Protein AF-A0A0Q5GS58-F1 (afdb_monomer)

Sequence (92 aa):
MIMLQRTEYDADPAVPPCVDVVVVQAVGDRHALVYIPPIKGSAPTVEVYAEASEAEDRAARLCEAE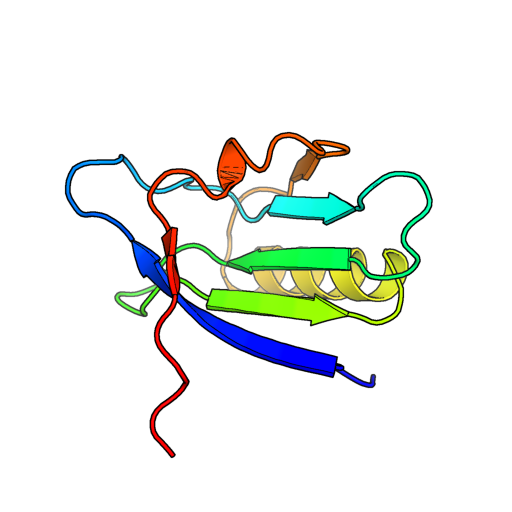GLPPYQVSADHSGEWMTGLIVRPATS

pLDDT: mean 72.01, std 13.73, range [40.09, 91.62]

Nearest PDB structures (foldseek):
  3p6a-assembly1_A  TM=5.424E-01  e=6.452E-01  Homo sapiens
  1x86-assembly2_C  TM=5.284E-01  e=6.074E-01  Homo sapiens
  1jne-assembly1_A  TM=3.453E-01  e=3.323E-01  Drosophila melanogaster
  4d0n-assembly1_B  TM=4.696E-01  e=1.799E+00  Homo sapiens
  4k2x-assembly1_A  TM=4.041E-01  e=2.744E+00  Streptomyces rimosus subsp. rimosus ATCC 10970

Secondary structure (DSSP, 8-state):
--EEEEEEEEEPTTSPPP-S-EEEE-TT-S-EEEEE---TTPPPEEEEESSHHHHHHHHHHHHHHHTPPPPEEE--SS-GGGTTEEEE----

Foldseek 3Di:
DDFPDKWFWAFQPVDDAPQAWEWEDAVPQQKIWTWDPQAPNDGIIIIIDRHSVVNQVVRQVVCVVRVHPRYYYDNDPPCPNVVRTHTDGPDD

Radius of gyration: 12.43 Å; Cα contacts (8 Å, |Δi|>4): 181; chains: 1; bounding box: 28×26×28 Å

Solvent-accessible surface area (backbone atoms only — not comparable to full-atom values): 5273 Å² total; per-residue (Å²): 137,71,72,74,46,76,45,40,24,46,71,35,89,90,43,84,73,64,88,55,37,34,32,36,37,38,86,93,53,59,45,10,34,28,41,38,43,60,58,98,84,43,69,28,36,36,40,32,22,65,35,47,69,61,23,49,56,48,42,51,52,48,19,64,76,69,73,49,68,79,54,46,81,39,70,63,77,81,49,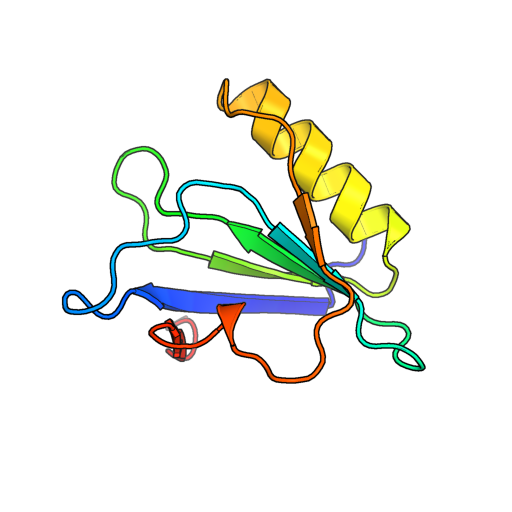67,88,49,64,46,54,43,84,42,82,70,79,126

Structure (mmCIF, N/CA/C/O backbone):
data_AF-A0A0Q5GS58-F1
#
_entry.id   AF-A0A0Q5GS58-F1
#
loop_
_atom_site.group_PDB
_atom_site.id
_atom_site.type_symbol
_atom_site.label_atom_id
_atom_site.label_alt_id
_atom_site.label_comp_id
_atom_site.label_asym_id
_atom_site.label_entity_id
_atom_site.label_seq_id
_atom_site.pdbx_PDB_ins_code
_atom_site.Cartn_x
_atom_site.Cartn_y
_atom_site.Cartn_z
_atom_site.occupancy
_atom_site.B_iso_or_equiv
_atom_site.auth_seq_id
_atom_site.auth_comp_id
_atom_site.auth_asym_id
_atom_site.auth_atom_id
_atom_site.pdbx_PDB_model_num
ATOM 1 N N . MET A 1 1 ? 8.308 14.568 -9.620 1.00 50.12 1 MET A N 1
ATOM 2 C CA . MET A 1 1 ? 7.592 13.399 -9.088 1.00 50.12 1 MET A CA 1
ATOM 3 C C . MET A 1 1 ? 6.330 13.239 -9.914 1.00 50.12 1 MET A C 1
ATOM 5 O O . MET A 1 1 ? 5.459 14.098 -9.818 1.00 50.12 1 MET A O 1
ATOM 9 N N . ILE A 1 2 ? 6.292 12.263 -10.822 1.00 52.72 2 ILE A N 1
ATOM 10 C CA . ILE A 1 2 ? 5.146 12.046 -11.722 1.00 52.72 2 ILE A CA 1
ATOM 11 C C . ILE A 1 2 ? 4.422 10.799 -11.217 1.00 52.72 2 ILE A C 1
ATOM 13 O O . ILE A 1 2 ? 4.787 9.678 -11.544 1.00 52.72 2 ILE A O 1
ATOM 17 N N . MET A 1 3 ? 3.410 11.007 -10.376 1.00 55.31 3 MET A N 1
ATOM 18 C CA . MET A 1 3 ? 2.463 9.949 -10.027 1.00 55.31 3 MET A CA 1
ATOM 19 C C . MET A 1 3 ? 1.615 9.660 -11.268 1.00 55.31 3 MET A C 1
ATOM 21 O O . MET A 1 3 ? 1.009 10.581 -11.819 1.00 55.31 3 MET A O 1
ATOM 25 N N . LEU A 1 4 ? 1.601 8.409 -11.728 1.00 58.94 4 LEU A N 1
ATOM 26 C CA . LEU A 1 4 ? 0.954 8.040 -12.991 1.00 58.94 4 LEU A CA 1
ATOM 27 C C . LEU A 1 4 ? -0.561 7.936 -12.843 1.00 58.94 4 LEU A C 1
ATOM 29 O O . LEU A 1 4 ? -1.297 8.335 -13.742 1.00 58.94 4 LEU A O 1
ATOM 33 N N . GLN A 1 5 ? -1.028 7.431 -11.703 1.00 64.56 5 GLN A N 1
ATOM 34 C CA . GLN A 1 5 ? -2.447 7.346 -11.395 1.00 64.56 5 GLN A CA 1
ATOM 35 C C . GLN A 1 5 ? -2.645 7.160 -9.889 1.00 64.56 5 GLN A C 1
ATOM 37 O O . GLN A 1 5 ? -1.920 6.398 -9.250 1.00 64.56 5 GLN A O 1
ATOM 42 N N . ARG A 1 6 ? -3.646 7.841 -9.326 1.00 62.94 6 ARG A N 1
ATOM 43 C CA . ARG A 1 6 ? -4.179 7.531 -7.997 1.00 62.94 6 ARG A CA 1
ATOM 44 C C . ARG A 1 6 ? -5.500 6.824 -8.208 1.00 62.94 6 ARG A C 1
ATOM 46 O O . ARG A 1 6 ? -6.405 7.393 -8.815 1.00 62.94 6 ARG A O 1
ATOM 53 N N . THR A 1 7 ? -5.585 5.596 -7.729 1.00 60.62 7 THR A N 1
ATOM 54 C CA . THR A 1 7 ? -6.830 4.840 -7.725 1.00 60.62 7 THR A CA 1
ATOM 55 C C . THR A 1 7 ? -7.210 4.655 -6.264 1.00 60.62 7 THR A C 1
ATOM 57 O O . THR A 1 7 ? -6.421 4.176 -5.450 1.00 60.62 7 THR A O 1
ATOM 60 N N . GLU A 1 8 ? -8.396 5.124 -5.902 1.00 58.84 8 GLU A N 1
ATOM 61 C CA . GLU A 1 8 ? -8.923 4.961 -4.553 1.00 58.84 8 GLU A CA 1
ATOM 62 C C . GLU A 1 8 ? -9.577 3.583 -4.461 1.00 58.84 8 GLU A C 1
ATOM 64 O O . GLU A 1 8 ? -10.300 3.154 -5.366 1.00 58.84 8 GLU A O 1
ATOM 69 N N . TYR A 1 9 ? -9.271 2.866 -3.387 1.00 60.81 9 TYR A N 1
ATOM 70 C CA . TYR A 1 9 ? -9.804 1.532 -3.156 1.00 60.81 9 TYR A CA 1
ATOM 71 C C . TYR A 1 9 ? -10.571 1.559 -1.848 1.00 60.81 9 TYR A C 1
ATOM 73 O O . TYR A 1 9 ? -10.041 2.006 -0.837 1.00 60.81 9 TYR A O 1
ATOM 81 N N . ASP A 1 10 ? -11.805 1.065 -1.854 1.00 54.66 10 ASP A N 1
ATOM 82 C CA . ASP A 1 10 ? -12.502 0.756 -0.609 1.00 54.66 10 ASP A CA 1
ATOM 83 C C . ASP A 1 10 ? -11.970 -0.585 -0.083 1.00 54.66 10 ASP A C 1
ATOM 85 O O . ASP A 1 10 ? -11.759 -1.524 -0.856 1.00 54.66 10 ASP A O 1
ATOM 89 N N . ALA A 1 11 ? -11.748 -0.680 1.228 1.00 53.44 11 ALA A N 1
ATOM 90 C CA . ALA A 1 11 ? -11.444 -1.955 1.863 1.00 53.44 11 ALA A CA 1
ATOM 91 C C . ALA A 1 11 ? -12.747 -2.743 2.017 1.00 53.44 11 ALA A C 1
ATOM 93 O O . ALA A 1 11 ? -13.748 -2.216 2.507 1.00 53.44 11 ALA A O 1
ATOM 94 N N . ASP A 1 12 ? -12.728 -4.007 1.612 1.00 57.75 12 ASP A N 1
ATOM 95 C CA . ASP A 1 12 ? -13.778 -4.968 1.895 1.00 57.75 12 ASP A CA 1
ATOM 96 C C . ASP A 1 12 ? -13.897 -5.088 3.421 1.00 57.75 12 ASP A C 1
ATOM 98 O O . ASP A 1 12 ? -12.940 -5.511 4.074 1.00 57.75 12 ASP A O 1
ATOM 102 N N . PRO A 1 13 ? -15.048 -4.731 4.018 1.00 56.38 13 PRO A N 1
ATOM 103 C CA . PRO A 1 13 ? -15.227 -4.797 5.464 1.00 56.38 13 PRO A CA 1
ATOM 104 C C . PRO A 1 13 ? -15.113 -6.225 6.023 1.00 56.38 13 PRO A C 1
ATOM 106 O O . PRO A 1 13 ? -14.999 -6.387 7.239 1.00 56.38 13 PRO A O 1
ATOM 109 N N . ALA A 1 14 ? -15.163 -7.258 5.174 1.00 54.47 14 ALA A N 1
ATOM 110 C CA . ALA A 1 14 ? -14.954 -8.650 5.557 1.00 54.47 14 ALA A CA 1
ATOM 111 C C . ALA A 1 14 ? -13.470 -9.052 5.641 1.00 54.47 14 ALA A C 1
ATOM 113 O O . ALA A 1 14 ? -13.165 -10.092 6.231 1.00 54.47 14 ALA A O 1
ATOM 114 N N . VAL A 1 15 ? -12.552 -8.256 5.081 1.00 53.78 15 VAL A N 1
ATOM 115 C CA . VAL A 1 15 ? -11.108 -8.517 5.102 1.00 53.78 15 VAL A CA 1
ATOM 116 C C . VAL A 1 15 ? -10.444 -7.544 6.080 1.00 53.78 15 VAL A C 1
ATOM 118 O O . VAL A 1 15 ? -10.623 -6.332 5.956 1.00 53.78 15 VAL A O 1
ATOM 121 N N . PRO A 1 16 ? -9.682 -8.027 7.080 1.00 53.84 16 PRO A N 1
ATOM 122 C CA . PRO A 1 16 ? -8.951 -7.129 7.961 1.00 53.84 16 PRO A CA 1
ATOM 123 C C . PRO A 1 16 ? -7.973 -6.294 7.120 1.00 53.84 16 PRO A C 1
ATOM 125 O O . PRO A 1 16 ? -7.210 -6.874 6.344 1.00 53.84 16 PRO A O 1
ATOM 128 N N . PRO A 1 17 ? -7.988 -4.953 7.237 1.00 56.72 17 PRO A N 1
ATOM 129 C CA . PRO A 1 17 ? -7.117 -4.115 6.431 1.00 56.72 17 PRO A CA 1
ATOM 130 C C . PRO A 1 17 ? -5.663 -4.477 6.722 1.00 56.72 17 PRO A C 1
ATOM 132 O O . PRO A 1 17 ? -5.290 -4.680 7.882 1.00 56.72 17 PRO A O 1
ATOM 135 N N . CYS A 1 18 ? -4.826 -4.510 5.683 1.00 57.38 18 CYS A N 1
ATOM 136 C CA . CYS A 1 18 ? -3.387 -4.427 5.893 1.00 57.38 18 CYS A CA 1
ATOM 137 C C . CYS A 1 18 ? -3.133 -3.167 6.730 1.00 57.38 18 CYS A C 1
ATOM 139 O O .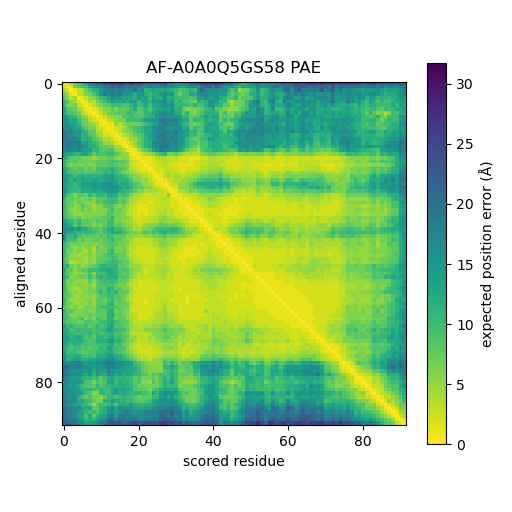 CYS A 1 18 ? -3.558 -2.079 6.348 1.00 57.38 18 CYS A O 1
ATOM 141 N N . VAL A 1 19 ? -2.530 -3.330 7.908 1.00 65.38 19 VAL A N 1
ATOM 142 C CA . VAL A 1 19 ? -2.231 -2.219 8.830 1.00 65.38 19 VAL A CA 1
ATOM 143 C C . VAL A 1 19 ? -0.962 -1.469 8.435 1.00 65.38 19 VAL A C 1
ATOM 145 O O . VAL A 1 19 ? -0.715 -0.368 8.922 1.00 65.38 19 VAL A O 1
ATOM 148 N N . ASP A 1 20 ? -0.189 -2.057 7.526 1.00 75.75 20 ASP A N 1
ATOM 149 C CA . ASP A 1 20 ? 1.096 -1.554 7.083 1.00 75.75 20 ASP A CA 1
ATOM 150 C C . ASP A 1 20 ? 0.982 -0.911 5.698 1.00 75.75 20 ASP A C 1
ATOM 152 O O . ASP A 1 20 ? 0.199 -1.334 4.843 1.00 75.75 20 ASP A O 1
ATOM 156 N N . VAL A 1 21 ? 1.800 0.117 5.476 1.00 82.44 21 VAL A N 1
ATOM 157 C CA . VAL A 1 21 ? 2.061 0.642 4.134 1.00 82.44 21 VAL A CA 1
ATOM 158 C C . VAL A 1 21 ? 2.857 -0.415 3.372 1.00 82.44 21 VAL A C 1
ATOM 160 O O . VAL A 1 21 ? 3.882 -0.895 3.864 1.00 82.44 21 VAL A O 1
ATOM 163 N N . VAL A 1 22 ? 2.407 -0.768 2.169 1.00 85.19 22 VAL A N 1
ATOM 164 C CA . VAL A 1 22 ? 3.058 -1.798 1.348 1.00 85.19 22 VAL A CA 1
ATOM 165 C C . VAL A 1 22 ? 3.471 -1.200 0.015 1.00 85.19 22 VAL A C 1
ATOM 167 O O . VAL A 1 22 ? 2.657 -0.599 -0.683 1.00 85.19 22 VAL A O 1
ATOM 170 N N . VAL A 1 23 ? 4.735 -1.385 -0.348 1.00 84.69 23 VAL A N 1
ATOM 171 C CA . VAL A 1 23 ? 5.254 -1.094 -1.683 1.00 84.69 23 VAL A CA 1
ATOM 172 C C . VAL A 1 23 ? 5.283 -2.391 -2.468 1.00 84.69 23 VAL A C 1
ATOM 174 O O . VAL A 1 23 ? 5.868 -3.379 -2.023 1.00 84.69 23 VAL A O 1
ATOM 177 N N . VAL A 1 24 ? 4.658 -2.390 -3.638 1.00 83.19 24 VAL A N 1
ATOM 178 C CA . VAL A 1 24 ? 4.582 -3.558 -4.509 1.00 83.19 24 VAL A CA 1
ATOM 179 C C . VAL A 1 24 ? 5.236 -3.256 -5.838 1.00 83.19 24 VAL A C 1
ATOM 181 O O . VAL A 1 24 ? 4.842 -2.328 -6.542 1.00 83.19 24 VAL A O 1
ATOM 184 N N . GLN A 1 25 ? 6.216 -4.080 -6.189 1.00 78.50 25 GLN A N 1
ATOM 185 C CA . GLN A 1 25 ? 6.883 -4.037 -7.481 1.00 78.50 25 GLN A CA 1
ATOM 186 C C . GLN A 1 25 ? 6.744 -5.402 -8.152 1.00 78.50 25 GLN A C 1
ATOM 188 O O . GLN A 1 25 ? 7.324 -6.390 -7.701 1.00 78.50 25 GLN A O 1
ATOM 193 N N . ALA A 1 26 ? 5.991 -5.458 -9.250 1.00 69.69 26 ALA A N 1
ATOM 194 C CA . ALA A 1 26 ? 5.923 -6.666 -10.059 1.00 69.69 26 ALA A CA 1
ATOM 195 C C . ALA A 1 26 ? 7.262 -6.871 -10.793 1.00 69.69 26 ALA A C 1
ATOM 197 O O . ALA A 1 26 ? 7.761 -5.971 -11.468 1.00 69.69 26 ALA A O 1
ATOM 198 N N . VAL A 1 27 ? 7.851 -8.065 -10.694 1.00 68.19 27 VAL A N 1
ATOM 199 C CA . VAL A 1 27 ? 9.085 -8.430 -11.406 1.00 68.19 27 VAL A CA 1
ATOM 200 C C . VAL A 1 27 ? 8.889 -8.273 -12.916 1.00 68.19 27 VAL A C 1
ATOM 202 O O . VAL A 1 27 ? 8.051 -8.928 -13.533 1.00 68.19 27 VAL A O 1
ATOM 205 N N . GLY A 1 28 ? 9.701 -7.411 -13.525 1.00 67.38 28 GLY A N 1
ATOM 206 C CA . GLY A 1 28 ? 9.640 -7.117 -14.958 1.00 67.38 28 GLY A CA 1
ATOM 207 C C . GLY A 1 28 ? 8.681 -5.986 -15.336 1.00 67.38 28 GLY A C 1
ATOM 208 O O . GLY A 1 28 ? 8.697 -5.569 -16.494 1.00 67.38 28 GLY A O 1
ATOM 209 N N . ASP A 1 29 ? 7.913 -5.449 -14.385 1.00 71.50 29 ASP A N 1
ATOM 210 C CA . ASP A 1 29 ? 7.229 -4.168 -14.540 1.00 71.50 29 ASP A CA 1
ATOM 211 C C . ASP A 1 29 ? 8.146 -3.033 -14.056 1.00 71.50 29 ASP A C 1
ATOM 213 O O . ASP A 1 29 ? 8.953 -3.198 -13.137 1.00 71.50 29 ASP A O 1
ATOM 217 N N . ARG A 1 30 ? 8.067 -1.874 -14.714 1.00 74.75 30 ARG A N 1
ATOM 218 C CA . ARG A 1 30 ? 8.757 -0.667 -14.237 1.00 74.75 30 ARG A CA 1
ATOM 219 C C . ARG A 1 30 ? 7.957 0.028 -13.148 1.00 74.75 30 ARG A C 1
ATOM 221 O O . ARG A 1 30 ? 8.552 0.653 -12.274 1.00 74.75 30 ARG A O 1
ATOM 228 N N . HIS A 1 31 ? 6.637 -0.107 -13.202 1.00 81.19 31 HIS A N 1
ATOM 229 C CA . HIS A 1 31 ? 5.742 0.561 -12.285 1.00 81.19 31 HIS A CA 1
ATOM 230 C C . HIS A 1 31 ? 5.772 -0.093 -10.909 1.00 81.19 31 HIS A C 1
ATOM 232 O O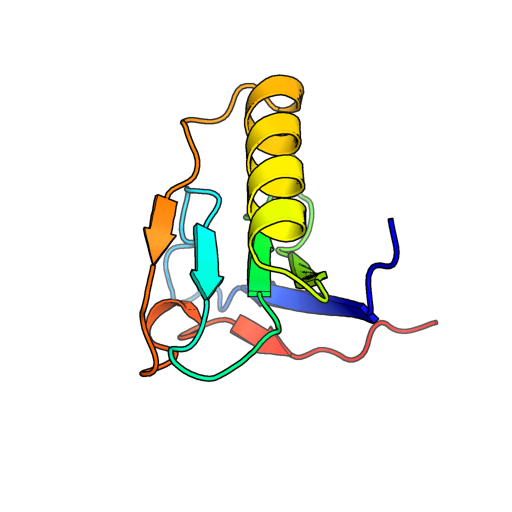 . HIS A 1 31 ? 5.916 -1.310 -10.769 1.00 81.19 31 HIS A O 1
ATOM 238 N N . ALA A 1 32 ? 5.578 0.737 -9.895 1.00 84.44 32 ALA A N 1
ATOM 239 C CA . ALA A 1 32 ? 5.416 0.298 -8.524 1.00 84.44 32 ALA A CA 1
ATOM 240 C C . ALA A 1 32 ? 4.139 0.884 -7.935 1.00 84.44 32 ALA A C 1
ATOM 242 O O . ALA A 1 32 ? 3.704 1.975 -8.306 1.00 84.44 32 ALA A O 1
ATOM 243 N N . LEU A 1 33 ? 3.536 0.145 -7.016 1.00 84.25 33 LEU A N 1
ATOM 244 C CA . LEU A 1 33 ? 2.319 0.533 -6.328 1.00 84.25 33 LEU A CA 1
ATOM 245 C C . LEU A 1 33 ? 2.635 0.779 -4.858 1.00 84.25 33 LEU 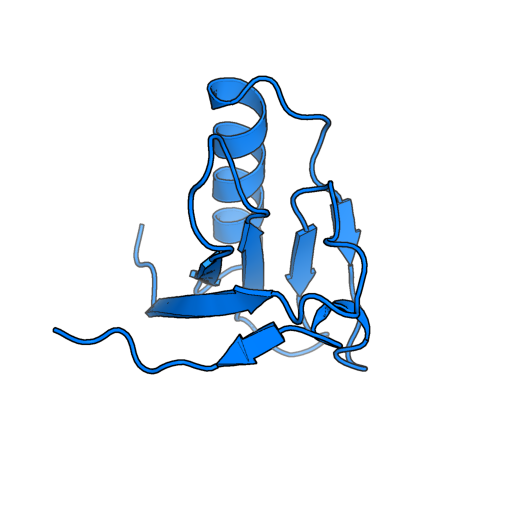A C 1
ATOM 247 O O . LEU A 1 33 ? 3.401 0.034 -4.254 1.00 84.25 33 LEU A O 1
ATOM 251 N N . VAL A 1 34 ? 2.022 1.801 -4.278 1.00 86.44 34 VAL A N 1
ATOM 252 C CA . VAL A 1 34 ? 2.029 2.038 -2.834 1.00 86.44 34 VAL A CA 1
ATOM 253 C C . VAL A 1 34 ? 0.612 1.855 -2.337 1.00 86.44 34 VAL A C 1
ATOM 255 O O . VAL A 1 34 ? -0.265 2.649 -2.673 1.00 86.44 34 VAL A O 1
ATOM 258 N N . TYR A 1 35 ? 0.389 0.823 -1.532 1.00 84.38 35 TYR A N 1
ATOM 259 C CA . TYR A 1 35 ? -0.825 0.681 -0.750 1.00 84.38 35 TYR A CA 1
ATOM 260 C C . TYR A 1 35 ? -0.716 1.517 0.520 1.00 84.38 35 TYR A C 1
ATOM 262 O O . TYR A 1 35 ? 0.192 1.336 1.335 1.00 84.38 35 TYR A O 1
ATOM 270 N N . ILE A 1 36 ? -1.671 2.421 0.680 1.00 84.44 36 ILE A N 1
ATOM 271 C CA . ILE A 1 36 ? -1.826 3.285 1.836 1.00 84.44 36 ILE A CA 1
ATOM 272 C C . ILE A 1 36 ? -3.058 2.800 2.600 1.00 84.44 36 ILE A C 1
ATOM 274 O O . ILE A 1 36 ? -4.173 2.901 2.070 1.00 84.44 36 ILE A O 1
ATOM 278 N N . PRO A 1 37 ? -2.889 2.285 3.829 1.00 79.44 37 PRO A N 1
ATOM 279 C CA . PRO A 1 37 ? -4.019 1.857 4.632 1.00 79.44 37 PRO A CA 1
ATOM 280 C C . PRO A 1 37 ? -4.903 3.051 5.027 1.00 79.44 37 PRO A C 1
ATOM 282 O O . PRO A 1 37 ? -4.478 4.204 4.928 1.00 79.44 37 PRO A O 1
ATOM 285 N N . PRO A 1 38 ? -6.131 2.800 5.507 1.00 79.88 38 PRO A N 1
ATOM 286 C CA . PRO A 1 38 ? -6.971 3.825 6.119 1.00 79.88 38 PRO A CA 1
ATOM 287 C C . PRO A 1 38 ? -6.227 4.540 7.254 1.00 79.88 38 PRO A C 1
ATOM 289 O O . PRO A 1 38 ? -5.954 3.950 8.300 1.00 79.88 38 PRO A O 1
ATOM 292 N N . ILE A 1 39 ? -5.921 5.824 7.081 1.00 78.50 39 ILE A N 1
ATOM 293 C CA . ILE A 1 39 ? -5.253 6.638 8.099 1.00 78.50 39 ILE A CA 1
ATOM 294 C C . ILE A 1 39 ? -6.247 7.694 8.573 1.00 78.50 39 ILE A C 1
ATOM 296 O O . ILE A 1 39 ? -6.826 8.428 7.776 1.00 78.50 39 ILE A O 1
ATOM 300 N N . LYS A 1 40 ? -6.476 7.771 9.892 1.00 76.00 40 LYS A N 1
ATOM 301 C CA . LYS A 1 40 ? -7.353 8.783 10.522 1.00 76.00 40 LYS A CA 1
ATOM 302 C C . LYS A 1 40 ? -8.773 8.836 9.922 1.00 76.00 40 LYS A C 1
ATOM 304 O O . LYS A 1 40 ? -9.367 9.905 9.815 1.00 76.00 40 LYS A O 1
ATOM 309 N N . GLY A 1 41 ? -9.325 7.679 9.552 1.00 71.81 41 GLY A N 1
ATOM 310 C CA . GLY A 1 41 ? -10.672 7.571 8.979 1.00 71.81 41 GLY A CA 1
ATOM 311 C C . GLY A 1 41 ? -10.762 7.877 7.481 1.00 71.81 41 GLY A C 1
ATOM 312 O O . GLY A 1 41 ? -11.873 8.009 6.972 1.00 71.81 41 GLY A O 1
ATOM 313 N N . SER A 1 42 ? -9.632 7.991 6.772 1.00 76.75 42 SER A N 1
ATOM 314 C CA . SER A 1 42 ? -9.623 8.028 5.307 1.00 76.75 42 SER A CA 1
ATOM 315 C C . SER A 1 42 ? -9.978 6.665 4.711 1.00 76.75 42 SER A C 1
ATOM 317 O O . SER A 1 42 ? -9.815 5.630 5.356 1.00 76.75 42 SER A O 1
ATOM 319 N N . ALA A 1 43 ? -10.389 6.657 3.445 1.00 74.88 43 ALA A N 1
ATOM 320 C CA . ALA A 1 43 ? -10.400 5.432 2.655 1.00 74.88 43 ALA A CA 1
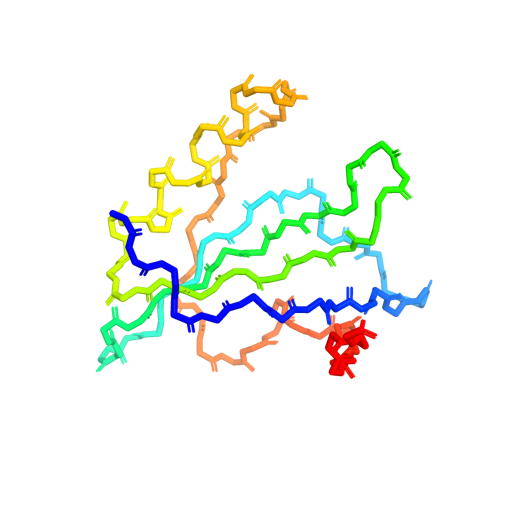ATOM 321 C C . ALA A 1 43 ? -8.957 4.931 2.421 1.00 74.88 43 ALA A C 1
ATOM 323 O O . ALA A 1 43 ? -8.020 5.746 2.440 1.00 74.88 43 ALA A O 1
ATOM 324 N N . PRO A 1 44 ? -8.756 3.621 2.188 1.00 76.88 44 PRO A N 1
ATOM 325 C CA . PRO A 1 44 ? -7.501 3.132 1.640 1.00 76.88 44 PRO A CA 1
ATOM 326 C C . PRO A 1 44 ? -7.223 3.778 0.280 1.00 76.88 44 PRO A C 1
ATOM 328 O O . PRO A 1 44 ? -8.120 4.167 -0.470 1.00 76.88 44 PRO A O 1
ATOM 331 N N . THR A 1 45 ? -5.953 3.924 -0.058 1.00 79.06 45 THR A N 1
ATOM 332 C CA . THR A 1 45 ? -5.542 4.484 -1.348 1.00 79.06 45 THR A CA 1
ATOM 333 C C . THR A 1 45 ? -4.445 3.616 -1.932 1.00 79.06 45 THR A C 1
ATOM 335 O O . THR A 1 45 ? -3.572 3.160 -1.202 1.00 79.06 45 THR A O 1
ATOM 338 N N . VAL A 1 46 ? -4.454 3.415 -3.249 1.00 82.06 46 VAL A N 1
ATOM 339 C CA . VAL A 1 46 ? -3.283 2.890 -3.953 1.00 82.06 46 VAL A CA 1
ATOM 340 C C . VAL A 1 46 ? -2.784 3.949 -4.924 1.00 82.06 46 VAL A C 1
ATOM 342 O O . VAL A 1 46 ? -3.518 4.469 -5.771 1.00 82.06 46 VAL A O 1
ATOM 345 N N . GLU A 1 47 ? -1.512 4.283 -4.784 1.00 85.00 47 GLU A N 1
ATOM 346 C CA . GLU A 1 47 ? -0.812 5.216 -5.660 1.00 85.00 47 GLU A CA 1
ATOM 347 C C . GLU A 1 47 ? 0.098 4.417 -6.602 1.00 85.00 47 GLU A C 1
ATOM 349 O O . GLU A 1 47 ? 0.780 3.492 -6.164 1.00 85.00 47 GLU A O 1
ATOM 354 N N . VAL A 1 48 ? 0.107 4.753 -7.896 1.00 82.81 48 VAL A N 1
ATOM 355 C CA . VAL A 1 48 ? 0.958 4.101 -8.905 1.00 82.81 48 VAL A CA 1
ATOM 356 C C . VAL A 1 48 ? 2.068 5.053 -9.347 1.00 82.81 48 VAL A C 1
ATOM 358 O O . VAL A 1 48 ? 1.812 6.186 -9.773 1.00 82.81 48 VAL A O 1
ATOM 361 N N . TYR A 1 49 ? 3.301 4.564 -9.284 1.00 83.25 49 TYR A N 1
ATOM 362 C CA . TYR A 1 49 ? 4.535 5.272 -9.605 1.00 83.25 49 TYR A CA 1
ATOM 363 C C . TYR A 1 49 ? 5.234 4.667 -10.817 1.00 83.25 49 TYR A C 1
ATOM 365 O O . TYR A 1 49 ? 5.080 3.483 -11.116 1.00 83.25 49 TYR A O 1
ATOM 373 N N . ALA A 1 50 ? 6.007 5.499 -11.518 1.00 80.88 50 ALA A N 1
ATOM 374 C CA . ALA A 1 50 ? 6.771 5.084 -12.690 1.00 80.88 50 ALA A CA 1
ATOM 375 C C . ALA A 1 50 ? 7.977 4.206 -12.337 1.00 80.88 50 ALA A C 1
ATOM 377 O O . ALA A 1 50 ? 8.385 3.392 -13.163 1.00 80.88 50 ALA A O 1
ATOM 378 N N . GLU A 1 51 ? 8.526 4.382 -11.133 1.00 84.38 51 GLU A N 1
ATOM 379 C CA . GLU A 1 51 ? 9.690 3.663 -10.621 1.00 84.38 51 GLU A CA 1
ATOM 380 C C . GLU A 1 51 ? 9.472 3.231 -9.162 1.00 84.38 51 GLU A C 1
ATOM 382 O O . GLU A 1 51 ? 8.813 3.924 -8.382 1.00 84.38 51 GLU A O 1
ATOM 387 N N . ALA A 1 52 ? 10.067 2.100 -8.767 1.00 83.56 52 ALA A N 1
ATOM 388 C CA . ALA A 1 52 ? 9.989 1.599 -7.391 1.00 83.56 52 ALA A CA 1
ATOM 389 C C . ALA A 1 52 ? 10.648 2.519 -6.365 1.00 83.56 52 ALA A C 1
ATOM 391 O O . ALA A 1 52 ? 10.091 2.715 -5.292 1.00 83.56 52 ALA A O 1
ATOM 392 N N . SER A 1 53 ? 11.754 3.171 -6.724 1.00 86.62 53 SER A N 1
ATOM 393 C CA . SER A 1 53 ? 12.401 4.164 -5.863 1.00 86.62 53 SER A CA 1
ATOM 394 C C . SER A 1 53 ? 11.457 5.309 -5.480 1.00 86.62 53 SER A C 1
ATOM 396 O O . SER A 1 53 ? 11.449 5.738 -4.330 1.00 86.62 53 SER A O 1
ATOM 398 N N . GLU A 1 54 ? 10.606 5.777 -6.401 1.00 88.50 54 GLU A N 1
ATOM 399 C CA . GLU A 1 54 ? 9.618 6.821 -6.100 1.00 88.50 54 GLU A CA 1
ATOM 400 C C . GLU A 1 54 ? 8.502 6.318 -5.169 1.00 88.50 54 GLU A C 1
ATOM 402 O O . GLU A 1 54 ? 8.038 7.067 -4.303 1.00 88.50 54 GLU A O 1
ATOM 407 N N . ALA A 1 55 ? 8.082 5.060 -5.336 1.00 87.75 55 ALA A N 1
ATOM 408 C CA . ALA A 1 55 ? 7.102 4.407 -4.472 1.00 87.75 55 ALA A CA 1
ATOM 409 C C . ALA A 1 55 ? 7.653 4.188 -3.050 1.00 87.75 55 ALA A C 1
ATOM 411 O O . ALA A 1 55 ? 6.975 4.493 -2.067 1.00 87.75 55 ALA A O 1
ATOM 412 N N . GLU A 1 56 ? 8.900 3.736 -2.931 1.00 89.44 56 GLU A N 1
ATOM 413 C CA . GLU A 1 56 ? 9.613 3.574 -1.659 1.00 89.44 56 GLU A CA 1
ATOM 414 C C . GLU A 1 56 ? 9.807 4.919 -0.943 1.00 89.44 56 GLU A C 1
ATOM 416 O O . GLU A 1 56 ? 9.468 5.044 0.235 1.00 89.44 56 GLU A O 1
ATOM 421 N N . ASP A 1 57 ? 10.241 5.964 -1.655 1.00 91.62 57 ASP A N 1
ATOM 422 C CA . ASP A 1 57 ? 10.372 7.323 -1.109 1.00 91.62 57 ASP A CA 1
ATOM 423 C C . ASP A 1 57 ? 9.025 7.898 -0.644 1.00 91.62 57 ASP A C 1
ATOM 425 O O . ASP A 1 57 ? 8.943 8.677 0.319 1.00 91.62 57 ASP A O 1
ATOM 429 N N . ARG A 1 58 ? 7.936 7.568 -1.344 1.00 90.19 58 ARG A N 1
ATOM 430 C CA . ARG A 1 58 ? 6.582 7.944 -0.929 1.00 90.19 58 ARG A CA 1
ATOM 431 C C . ARG A 1 58 ? 6.183 7.224 0.353 1.00 90.19 58 ARG A C 1
ATOM 433 O O . ARG A 1 58 ? 5.702 7.891 1.273 1.00 90.19 58 ARG A O 1
ATOM 440 N N . ALA A 1 59 ? 6.370 5.910 0.401 1.00 88.31 59 ALA A N 1
ATOM 441 C CA . ALA A 1 59 ? 6.022 5.081 1.544 1.00 88.31 59 ALA A CA 1
ATOM 442 C C . ALA A 1 59 ? 6.819 5.490 2.790 1.00 88.31 59 ALA A C 1
ATOM 444 O O . ALA A 1 59 ? 6.225 5.722 3.840 1.00 88.31 59 ALA A O 1
ATOM 445 N N . ALA A 1 60 ? 8.130 5.707 2.657 1.00 89.94 60 ALA A N 1
ATOM 446 C CA . ALA A 1 60 ? 8.998 6.172 3.738 1.00 89.94 60 ALA A CA 1
ATOM 447 C C . ALA A 1 60 ? 8.503 7.488 4.358 1.00 89.94 60 ALA A C 1
ATOM 449 O O . ALA A 1 60 ? 8.302 7.575 5.570 1.00 89.94 60 ALA A O 1
ATOM 450 N N . ARG A 1 61 ? 8.239 8.501 3.520 1.00 90.62 61 ARG A N 1
ATOM 451 C CA . ARG A 1 61 ? 7.750 9.810 3.988 1.00 90.62 61 ARG A CA 1
ATOM 452 C C . ARG A 1 61 ? 6.360 9.734 4.598 1.00 90.62 61 ARG A C 1
ATOM 454 O O . ARG A 1 61 ? 6.073 10.475 5.532 1.00 90.62 61 ARG A O 1
ATOM 461 N N . LEU A 1 62 ? 5.493 8.873 4.068 1.00 88.81 62 LEU A N 1
ATOM 462 C CA . LEU A 1 62 ? 4.169 8.654 4.636 1.00 88.81 62 LEU A CA 1
ATOM 463 C C . LEU A 1 62 ? 4.269 8.030 6.030 1.00 88.81 62 LEU A C 1
ATOM 465 O O . LEU A 1 62 ? 3.627 8.524 6.953 1.00 88.81 62 LEU A O 1
ATOM 469 N N . CYS A 1 63 ? 5.095 6.993 6.191 1.00 86.69 63 CYS A N 1
ATOM 470 C CA . CYS A 1 63 ? 5.298 6.348 7.483 1.00 86.69 63 CYS A CA 1
ATOM 471 C C . CYS A 1 63 ? 5.851 7.326 8.523 1.00 86.69 63 CYS A C 1
ATOM 473 O O . CYS A 1 63 ? 5.340 7.384 9.639 1.00 86.69 63 CYS A O 1
ATOM 475 N N . GLU A 1 64 ? 6.835 8.145 8.142 1.00 88.44 64 GLU A N 1
ATOM 476 C CA . GLU A 1 64 ? 7.399 9.178 9.015 1.00 88.44 64 GLU A CA 1
ATOM 477 C C . GLU A 1 64 ? 6.354 10.236 9.408 1.00 88.44 64 GLU A C 1
ATOM 479 O O . GLU A 1 64 ? 6.201 10.544 10.590 1.00 88.44 64 GLU A O 1
ATOM 484 N N . ALA A 1 65 ? 5.599 10.763 8.438 1.00 87.69 65 ALA A N 1
ATOM 485 C CA . ALA A 1 65 ? 4.624 11.829 8.672 1.00 87.69 65 ALA A CA 1
ATOM 486 C C . ALA A 1 65 ? 3.433 11.383 9.535 1.00 87.69 65 ALA A C 1
ATOM 488 O O . ALA A 1 65 ? 2.912 12.165 10.333 1.00 87.69 65 ALA A O 1
ATOM 489 N N . GLU A 1 66 ? 2.998 10.134 9.377 1.00 85.31 66 GLU A N 1
ATOM 490 C CA . GLU A 1 66 ? 1.829 9.586 10.067 1.00 85.31 66 GLU A CA 1
ATOM 491 C C . GLU A 1 66 ? 2.196 8.800 11.338 1.00 85.31 66 GLU A C 1
ATOM 493 O O . GLU A 1 66 ? 1.304 8.361 12.063 1.00 85.31 66 GLU A O 1
ATOM 498 N N . GLY A 1 67 ? 3.493 8.659 11.647 1.00 82.88 67 GLY A N 1
ATOM 499 C CA . GLY A 1 67 ? 3.978 7.897 12.802 1.00 82.88 67 GLY A CA 1
ATOM 500 C C . GLY A 1 67 ? 3.686 6.398 12.697 1.00 82.88 67 GLY A C 1
ATOM 501 O O . GLY A 1 67 ? 3.450 5.741 13.712 1.00 82.88 67 GLY A O 1
ATOM 502 N N . LEU A 1 68 ? 3.650 5.873 11.471 1.00 82.44 68 LEU A N 1
ATOM 503 C CA . LEU A 1 68 ? 3.376 4.470 11.173 1.00 82.44 68 LEU A CA 1
ATOM 504 C C . LEU A 1 68 ? 4.667 3.639 11.225 1.00 82.44 68 LEU A C 1
ATOM 506 O O . LEU A 1 68 ? 5.767 4.185 11.078 1.00 82.44 68 LEU A O 1
ATOM 510 N N . PRO A 1 69 ? 4.560 2.312 11.410 1.00 82.31 69 PRO A N 1
ATOM 511 C CA . PRO A 1 69 ? 5.698 1.414 11.250 1.00 82.31 69 PRO A CA 1
ATOM 512 C C . PRO A 1 69 ? 6.338 1.531 9.852 1.00 82.31 69 PRO A C 1
ATOM 514 O O . PRO A 1 69 ? 5.703 2.028 8.916 1.00 82.31 69 PRO A O 1
ATOM 517 N N . PRO A 1 70 ? 7.597 1.074 9.693 1.00 84.00 70 PRO A N 1
ATOM 518 C CA . PRO A 1 70 ? 8.260 1.038 8.395 1.00 84.00 70 PRO A CA 1
ATOM 519 C C . PRO A 1 70 ? 7.421 0.284 7.364 1.00 84.00 70 PRO A C 1
ATOM 521 O O . PRO A 1 70 ? 6.832 -0.751 7.676 1.00 84.00 70 PRO A O 1
ATOM 524 N N . TYR A 1 71 ? 7.402 0.797 6.137 1.00 84.06 71 TYR A N 1
ATOM 525 C CA . TYR A 1 71 ? 6.728 0.129 5.033 1.00 84.06 71 TYR A CA 1
ATOM 526 C C . TYR A 1 71 ? 7.373 -1.227 4.733 1.00 84.06 71 TYR A C 1
ATOM 528 O O . TYR A 1 71 ? 8.561 -1.452 4.982 1.00 84.06 71 TYR A O 1
ATOM 536 N N .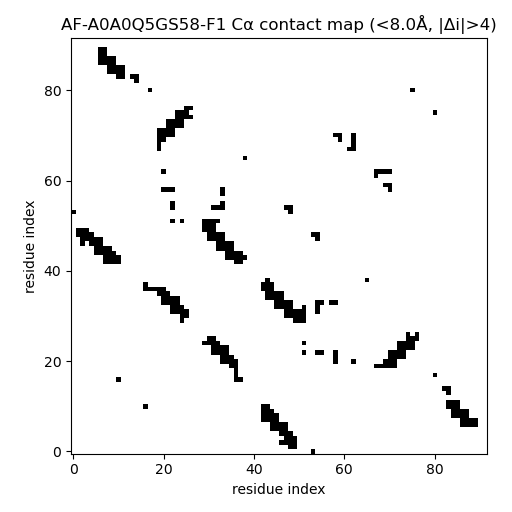 GLN A 1 72 ? 6.582 -2.127 4.163 1.00 83.88 72 GLN A N 1
ATOM 537 C CA . GLN A 1 72 ? 7.055 -3.419 3.680 1.00 83.88 72 GLN A CA 1
ATOM 538 C C . GLN A 1 72 ? 7.176 -3.389 2.161 1.00 83.88 72 GLN A C 1
ATOM 540 O O . GLN A 1 72 ? 6.348 -2.784 1.483 1.00 83.88 72 GLN A O 1
ATOM 545 N N . VAL A 1 73 ? 8.193 -4.059 1.620 1.00 81.50 73 VAL A N 1
ATOM 546 C CA . VAL A 1 73 ? 8.323 -4.275 0.175 1.00 81.50 73 VAL A CA 1
ATOM 547 C C . VAL A 1 73 ? 7.884 -5.696 -0.140 1.00 81.50 73 VAL A C 1
ATOM 549 O O . VAL A 1 73 ? 8.417 -6.653 0.424 1.00 81.50 73 VAL A O 1
ATOM 552 N N . SER A 1 74 ? 6.929 -5.830 -1.054 1.00 78.25 74 SER A N 1
ATOM 553 C CA . SER A 1 74 ? 6.465 -7.111 -1.568 1.00 78.25 74 SER A CA 1
ATOM 554 C C . SER A 1 74 ? 6.762 -7.218 -3.061 1.00 78.25 74 SER A C 1
ATOM 556 O O . SER A 1 74 ? 6.397 -6.348 -3.849 1.00 78.25 74 SER A O 1
ATOM 558 N N . ALA A 1 75 ? 7.407 -8.313 -3.461 1.00 71.44 75 ALA A N 1
ATOM 559 C CA . ALA A 1 75 ? 7.621 -8.671 -4.867 1.00 71.44 75 ALA A CA 1
ATOM 560 C C . ALA A 1 75 ? 6.457 -9.515 -5.428 1.00 71.44 75 ALA A C 1
ATOM 562 O O . ALA A 1 75 ? 6.625 -10.282 -6.376 1.00 71.44 75 ALA A O 1
ATOM 563 N N . ASP A 1 76 ? 5.296 -9.453 -4.777 1.00 64.62 76 ASP A N 1
ATOM 564 C CA . ASP A 1 76 ? 4.172 -10.332 -5.049 1.00 64.62 76 ASP A CA 1
ATOM 565 C C . ASP A 1 76 ? 3.450 -9.988 -6.363 1.00 64.62 76 ASP A C 1
ATOM 567 O O . ASP A 1 76 ? 2.979 -8.871 -6.580 1.00 64.62 76 ASP A O 1
ATOM 571 N N . HIS A 1 77 ? 3.329 -11.001 -7.222 1.00 59.28 77 HIS A N 1
ATOM 572 C CA . HIS A 1 77 ? 2.588 -10.965 -8.484 1.00 59.28 77 HIS A CA 1
ATOM 573 C C . HIS A 1 77 ? 1.159 -11.481 -8.368 1.00 59.28 77 HIS A C 1
ATOM 575 O O . HIS A 1 77 ? 0.376 -11.317 -9.304 1.00 59.28 77 HIS A O 1
ATOM 581 N N . SER A 1 78 ? 0.836 -12.176 -7.279 1.00 61.22 78 SER A N 1
ATOM 582 C CA . SER A 1 78 ? -0.462 -12.827 -7.116 1.00 61.22 78 SER A CA 1
ATOM 583 C C . SER A 1 78 ? -1.584 -11.811 -6.911 1.00 61.22 78 SER A C 1
ATOM 585 O O . SER A 1 78 ? -2.746 -12.119 -7.170 1.00 61.22 78 SER A O 1
ATOM 587 N N . GLY A 1 79 ? -1.233 -10.594 -6.479 1.00 57.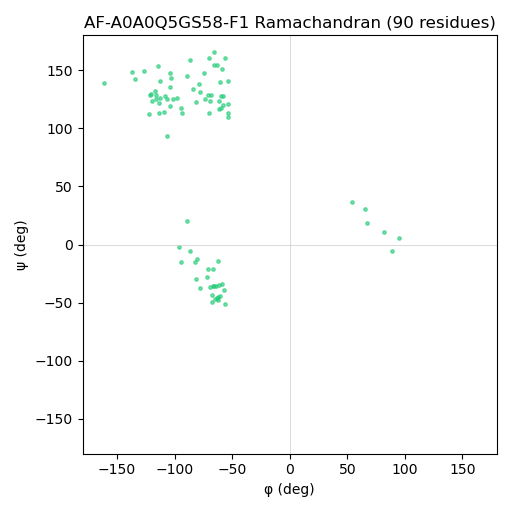69 79 GLY A N 1
ATOM 588 C CA . GLY A 1 79 ? -2.209 -9.609 -6.045 1.00 57.69 79 GLY A CA 1
ATOM 589 C C . GLY A 1 79 ? -2.908 -10.038 -4.758 1.00 57.69 79 GLY A C 1
ATOM 590 O O . GLY A 1 79 ? -3.964 -9.490 -4.455 1.00 57.69 79 GLY A O 1
ATOM 591 N N . GLU A 1 80 ? -2.347 -10.986 -3.994 1.00 63.44 80 GLU A N 1
ATOM 592 C CA . GLU A 1 80 ? -2.934 -11.449 -2.735 1.00 63.44 80 GLU A CA 1
ATOM 593 C C . GLU A 1 80 ? -3.092 -10.291 -1.743 1.00 63.44 80 GLU A C 1
ATOM 595 O O . GLU A 1 80 ? -4.110 -10.218 -1.059 1.00 63.44 80 GLU A O 1
ATOM 600 N N . TRP A 1 81 ? -2.172 -9.321 -1.746 1.00 62.50 81 TRP A N 1
ATOM 601 C CA . TRP A 1 81 ? -2.288 -8.076 -0.971 1.00 62.50 81 TRP A CA 1
ATOM 602 C C . TRP A 1 81 ? -3.430 -7.151 -1.436 1.00 62.50 81 TRP A C 1
ATOM 604 O O . TRP A 1 81 ? -3.885 -6.308 -0.668 1.00 62.50 81 TRP A O 1
ATOM 614 N N . MET A 1 82 ? -3.904 -7.296 -2.680 1.00 60.47 82 MET A N 1
ATOM 615 C CA . MET A 1 82 ? -5.086 -6.594 -3.197 1.00 60.47 82 MET A CA 1
ATOM 616 C C . MET A 1 82 ? -6.387 -7.343 -2.894 1.00 60.47 82 MET A C 1
ATOM 618 O O . MET A 1 82 ? -7.467 -6.837 -3.205 1.00 60.47 82 MET A O 1
ATOM 622 N N . THR A 1 83 ? -6.318 -8.550 -2.320 1.00 57.94 83 THR A N 1
ATOM 623 C CA . THR A 1 83 ? -7.513 -9.309 -1.941 1.00 57.94 83 THR A CA 1
ATOM 624 C C . THR A 1 83 ? -8.293 -8.508 -0.905 1.00 57.94 83 THR A C 1
ATOM 626 O O . THR A 1 83 ? -7.801 -8.248 0.188 1.00 57.94 83 THR A O 1
ATOM 629 N N . GLY A 1 84 ? -9.512 -8.100 -1.258 1.00 53.41 84 GLY A N 1
ATOM 630 C CA . GLY A 1 84 ? -10.334 -7.219 -0.427 1.00 53.41 84 GLY A CA 1
ATOM 631 C C . GLY A 1 84 ? -10.230 -5.732 -0.775 1.00 53.41 84 GLY A C 1
ATOM 632 O O . GLY A 1 84 ? -10.838 -4.926 -0.090 1.00 53.41 84 GLY A O 1
ATOM 633 N N . LEU A 1 85 ? -9.520 -5.330 -1.832 1.00 57.66 85 LEU A N 1
ATOM 634 C CA . LEU A 1 85 ? -9.577 -3.959 -2.345 1.00 57.66 85 LEU A CA 1
ATOM 635 C C . LEU A 1 85 ? -10.605 -3.859 -3.477 1.00 57.66 85 LEU A C 1
ATOM 637 O O . LEU A 1 85 ? -10.458 -4.474 -4.534 1.00 57.66 85 LEU A O 1
ATOM 641 N N . ILE A 1 86 ? -11.650 -3.057 -3.277 1.00 57.84 86 ILE A N 1
ATOM 642 C CA . ILE A 1 86 ? -12.661 -2.783 -4.300 1.00 57.84 86 ILE A CA 1
ATOM 643 C C . ILE A 1 86 ? -12.258 -1.508 -5.037 1.00 57.84 86 ILE A C 1
ATOM 645 O O . ILE A 1 86 ? -12.272 -0.418 -4.465 1.00 57.84 86 ILE A O 1
ATOM 649 N N . VAL A 1 87 ? -11.918 -1.641 -6.325 1.00 56.69 87 VAL A N 1
ATOM 650 C CA . VAL A 1 87 ? -11.652 -0.493 -7.203 1.00 56.69 87 VAL A CA 1
ATOM 651 C C . VAL A 1 87 ? -12.914 0.356 -7.288 1.00 56.69 87 VAL A C 1
ATOM 653 O O . VAL A 1 87 ? -13.955 -0.122 -7.751 1.00 56.69 87 VAL A O 1
ATOM 656 N N . ARG A 1 88 ? -12.811 1.639 -6.944 1.00 52.88 88 ARG A N 1
ATOM 657 C CA . ARG A 1 88 ? -13.778 2.634 -7.403 1.00 5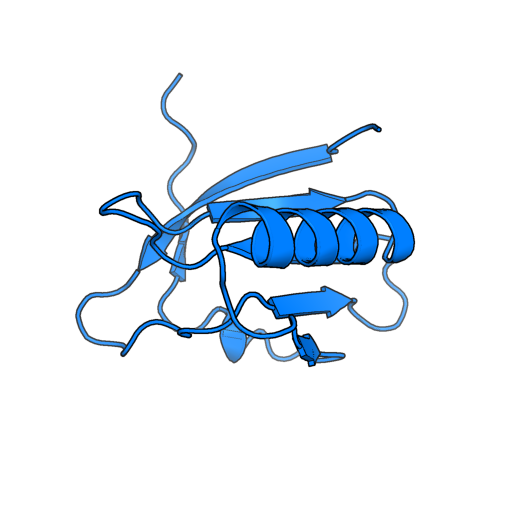2.88 88 ARG A CA 1
ATOM 658 C C . ARG A 1 88 ? -13.061 3.651 -8.277 1.00 52.88 88 ARG A C 1
ATOM 660 O O . ARG A 1 88 ? -11.989 4.123 -7.906 1.00 52.88 88 ARG A O 1
ATOM 667 N N . PRO A 1 89 ? -13.607 3.988 -9.457 1.00 46.75 89 PRO A N 1
ATOM 668 C CA . PRO A 1 89 ? -13.099 5.138 -10.184 1.00 46.75 89 PRO A CA 1
ATOM 669 C C . PRO A 1 89 ? -13.235 6.350 -9.263 1.00 46.75 89 PRO A C 1
ATOM 671 O O . PRO A 1 89 ? -14.317 6.570 -8.715 1.00 46.75 89 PRO A O 1
ATOM 674 N N . ALA A 1 90 ? -12.145 7.099 -9.078 1.00 44.72 90 ALA A N 1
ATOM 675 C CA . ALA A 1 90 ? -12.177 8.355 -8.345 1.00 44.72 90 ALA A CA 1
ATOM 676 C C . ALA A 1 90 ? -13.265 9.231 -8.983 1.00 44.72 90 ALA A C 1
ATOM 678 O O . ALA A 1 90 ? -13.155 9.623 -10.149 1.00 44.72 90 ALA A O 1
ATOM 679 N N . THR A 1 91 ? -14.374 9.443 -8.275 1.00 47.12 91 THR A N 1
ATOM 680 C CA . THR A 1 91 ? -15.438 10.321 -8.759 1.00 47.12 91 THR A CA 1
ATOM 681 C C . THR A 1 91 ? -14.908 11.742 -8.705 1.00 47.12 91 THR A C 1
ATOM 683 O O . THR A 1 91 ? -14.606 12.244 -7.623 1.00 47.12 91 THR A O 1
ATOM 686 N N . SER A 1 92 ? -14.741 12.323 -9.894 1.00 40.09 92 SER A N 1
ATOM 687 C CA . SER A 1 92 ? -14.321 13.706 -10.108 1.00 40.09 92 SER A CA 1
ATOM 688 C C . SER A 1 92 ? -15.274 14.727 -9.497 1.00 40.09 92 SER A C 1
ATOM 690 O O . SER A 1 92 ? -16.471 14.407 -9.318 1.00 40.09 92 SER A O 1
#

Mean predicted aligned error: 8.26 Å